Protein AF-A0A133UYS2-F1 (afdb_monomer_lite)

Organism: NCBI:txid1698271

Secondary structure (DSSP, 8-state):
-HHHHHHHHHHHHHHHHHHHHHHHSPP---S-GGGPPPTHHHHHHHHHHHHTTS---PPPTTS----HHHHHHHHHHHHTTT---TTS-TT-

Structure (mmCIF, N/CA/C/O backbone):
data_AF-A0A133UYS2-F1
#
_entry.id   AF-A0A133UYS2-F1
#
loop_
_atom_site.group_PDB
_atom_site.id
_atom_site.type_symbol
_atom_site.label_atom_id
_atom_site.label_alt_id
_atom_site.label_comp_id
_atom_site.label_asym_id
_atom_site.label_entity_id
_atom_site.label_seq_id
_atom_site.pdbx_PDB_ins_code
_atom_site.Cartn_x
_atom_site.Cartn_y
_atom_site.Cartn_z
_atom_site.occupancy
_atom_site.B_iso_or_equiv
_atom_site.auth_seq_id
_atom_site.auth_comp_id
_atom_site.auth_asym_id
_atom_site.auth_atom_id
_atom_site.pdbx_PDB_model_num
ATOM 1 N N . ILE A 1 1 ? -6.932 25.815 6.787 1.00 70.88 1 ILE A N 1
ATOM 2 C CA . ILE A 1 1 ? -5.506 25.448 6.925 1.00 70.88 1 ILE A CA 1
ATOM 3 C C . ILE A 1 1 ? -5.408 24.310 7.931 1.00 70.88 1 ILE A C 1
ATOM 5 O O . ILE A 1 1 ? -5.135 23.210 7.492 1.00 70.88 1 ILE A O 1
ATOM 9 N N . GLU A 1 2 ? -5.872 24.504 9.165 1.00 77.38 2 GLU A N 1
ATOM 10 C CA . GLU A 1 2 ? -5.945 23.465 10.216 1.00 77.38 2 GLU A CA 1
ATOM 11 C C . GLU A 1 2 ? -6.577 22.121 9.777 1.00 77.38 2 GLU A C 1
ATOM 13 O O . GLU A 1 2 ? -5.994 21.064 9.964 1.00 77.38 2 GLU A O 1
ATOM 18 N N . LYS A 1 3 ? -7.720 22.136 9.070 1.00 81.88 3 LYS A N 1
ATOM 19 C CA . LYS A 1 3 ? -8.331 20.897 8.528 1.00 81.88 3 LYS A CA 1
ATOM 20 C C . LYS A 1 3 ? -7.492 20.188 7.458 1.00 81.88 3 LYS A C 1
ATOM 22 O O . LYS A 1 3 ? -7.656 18.995 7.250 1.00 81.88 3 LYS A O 1
ATOM 27 N N . VAL A 1 4 ? -6.670 20.930 6.718 1.00 81.69 4 VAL A N 1
ATOM 28 C CA . VAL A 1 4 ? -5.778 20.348 5.702 1.00 81.69 4 VAL A CA 1
ATOM 29 C C . VAL A 1 4 ? -4.591 19.692 6.394 1.00 81.69 4 VAL A C 1
ATOM 31 O O . VAL A 1 4 ? -4.205 18.601 6.000 1.00 81.69 4 VAL A O 1
ATOM 34 N N . GLU A 1 5 ? -4.057 20.328 7.437 1.00 82.88 5 GLU A N 1
ATOM 35 C CA . GLU A 1 5 ? -2.975 19.784 8.262 1.00 82.88 5 GLU A CA 1
ATOM 36 C C . GLU A 1 5 ? -3.400 18.475 8.938 1.00 82.88 5 GLU A C 1
ATOM 38 O O . GLU A 1 5 ? -2.712 17.479 8.755 1.00 82.88 5 GLU A O 1
ATOM 43 N N . ASP A 1 6 ? -4.581 18.425 9.564 1.00 83.75 6 ASP A N 1
ATOM 44 C CA . ASP A 1 6 ? -5.132 17.193 10.160 1.00 83.75 6 ASP A CA 1
ATOM 45 C C . ASP A 1 6 ? -5.264 16.047 9.138 1.00 83.75 6 ASP A C 1
ATOM 47 O O . ASP A 1 6 ? -4.840 14.916 9.376 1.00 83.75 6 ASP A O 1
ATOM 51 N N . ILE A 1 7 ? -5.799 16.333 7.945 1.00 83.38 7 ILE A N 1
ATOM 52 C CA . ILE A 1 7 ? -5.908 15.325 6.879 1.00 83.38 7 ILE A CA 1
ATOM 53 C C . ILE A 1 7 ? -4.520 14.847 6.437 1.00 83.38 7 ILE A C 1
ATOM 55 O O . ILE A 1 7 ? -4.319 13.648 6.247 1.00 83.38 7 ILE A O 1
ATOM 59 N N . CYS A 1 8 ? -3.564 15.761 6.269 1.00 81.19 8 CYS A N 1
ATOM 60 C CA . CYS A 1 8 ? -2.196 15.412 5.898 1.00 81.19 8 CYS A CA 1
ATOM 61 C C . CYS A 1 8 ? -1.524 14.549 6.970 1.00 81.19 8 CYS A C 1
ATOM 63 O O . CYS A 1 8 ? -0.921 13.538 6.627 1.00 81.19 8 CYS A O 1
ATOM 65 N N . GLU A 1 9 ? -1.662 14.893 8.251 1.00 83.81 9 GLU A N 1
ATOM 66 C CA . GLU A 1 9 ? -1.117 14.110 9.366 1.00 83.81 9 GLU A CA 1
ATOM 67 C C . GLU A 1 9 ? -1.686 12.691 9.387 1.00 83.81 9 GLU A C 1
ATOM 69 O O . GLU A 1 9 ? -0.940 11.728 9.556 1.00 83.81 9 GLU A O 1
ATOM 74 N N . ARG A 1 10 ? -2.983 12.543 9.106 1.00 80.94 10 ARG A N 1
ATOM 75 C CA . ARG A 1 10 ? -3.650 11.236 9.034 1.00 80.94 10 ARG A CA 1
ATOM 76 C C . ARG A 1 10 ? -3.254 10.414 7.809 1.00 80.94 10 ARG A C 1
ATOM 78 O O . ARG A 1 10 ? -3.249 9.188 7.877 1.00 80.94 10 ARG A O 1
ATOM 85 N N . LEU A 1 11 ? -2.963 11.060 6.679 1.00 84.62 11 LEU A N 1
ATOM 86 C CA . LEU A 1 11 ? -2.572 10.382 5.437 1.00 84.62 11 LEU A CA 1
ATOM 87 C C . LEU A 1 11 ? -1.064 10.115 5.344 1.00 84.62 11 LEU A C 1
ATOM 89 O O . LEU A 1 11 ? -0.651 9.231 4.591 1.00 84.62 11 LEU A O 1
ATOM 93 N N . ASN A 1 12 ? -0.242 10.858 6.085 1.00 87.88 12 ASN A N 1
ATOM 94 C CA . ASN A 1 12 ? 1.214 10.759 6.036 1.00 87.88 12 ASN A CA 1
ATOM 95 C C . ASN A 1 12 ? 1.728 9.323 6.214 1.00 87.88 12 ASN A C 1
ATOM 97 O O . ASN A 1 12 ? 2.514 8.898 5.369 1.00 87.88 12 ASN A O 1
ATOM 101 N N . PRO A 1 13 ? 1.265 8.529 7.199 1.00 89.12 13 PRO A N 1
ATOM 102 C CA . PRO A 1 13 ? 1.758 7.162 7.383 1.00 89.12 13 PRO A CA 1
ATOM 103 C C . PRO A 1 13 ? 1.519 6.266 6.163 1.00 89.12 13 PRO A C 1
ATOM 105 O O . PRO A 1 13 ? 2.412 5.533 5.737 1.00 89.12 13 PRO A O 1
ATOM 108 N N . TYR A 1 14 ? 0.351 6.388 5.525 1.00 90.19 14 TYR A N 1
ATOM 109 C CA . TYR A 1 14 ? 0.051 5.672 4.284 1.00 90.19 14 TYR A CA 1
ATOM 110 C C . TYR A 1 14 ? 1.028 6.061 3.162 1.00 90.19 14 TYR A C 1
ATOM 112 O O . TYR A 1 14 ? 1.565 5.200 2.458 1.00 90.19 14 TYR A O 1
ATOM 120 N N . PHE A 1 15 ? 1.310 7.359 3.012 1.00 89.56 15 PHE A N 1
ATOM 121 C CA . PHE A 1 15 ? 2.274 7.841 2.023 1.00 89.56 15 PHE A CA 1
ATOM 122 C C . PHE A 1 15 ? 3.721 7.455 2.354 1.00 89.56 15 PHE A C 1
ATOM 124 O O . PHE A 1 15 ? 4.500 7.192 1.438 1.00 89.56 15 PHE A O 1
ATOM 131 N N . GLU A 1 16 ? 4.095 7.360 3.629 1.00 91.12 16 GLU A N 1
ATOM 132 C CA . GLU A 1 16 ? 5.409 6.869 4.048 1.00 91.12 16 GLU A CA 1
ATOM 133 C C . GLU A 1 16 ? 5.621 5.407 3.655 1.00 91.12 16 GLU A C 1
ATOM 135 O O . GLU A 1 16 ? 6.669 5.070 3.097 1.00 91.12 16 GLU A O 1
ATOM 140 N N . VAL A 1 17 ? 4.622 4.547 3.879 1.00 91.94 17 VAL A N 1
ATOM 141 C CA . VAL A 1 17 ? 4.651 3.151 3.416 1.00 91.94 17 VAL A CA 1
ATOM 142 C C . VAL A 1 17 ? 4.766 3.099 1.897 1.00 91.94 17 VAL A C 1
ATOM 144 O O . VAL A 1 17 ? 5.637 2.408 1.367 1.00 91.94 17 VAL A O 1
ATOM 147 N N . MET A 1 18 ? 3.963 3.893 1.183 1.00 91.06 18 MET A N 1
ATOM 148 C CA . MET A 1 18 ? 4.029 3.968 -0.276 1.00 91.06 18 MET A CA 1
ATOM 149 C C . MET A 1 18 ? 5.431 4.357 -0.761 1.00 91.06 18 MET A C 1
ATOM 151 O O . MET A 1 18 ? 5.981 3.696 -1.639 1.00 91.06 18 MET A O 1
ATOM 155 N N . ASN A 1 19 ? 6.047 5.379 -0.168 1.00 89.75 19 ASN A N 1
ATOM 156 C CA . ASN A 1 19 ? 7.389 5.824 -0.540 1.00 89.75 19 ASN A CA 1
ATOM 157 C C . ASN A 1 19 ? 8.460 4.759 -0.254 1.00 89.75 19 ASN A C 1
ATOM 159 O O . ASN A 1 19 ? 9.344 4.549 -1.087 1.00 89.75 19 ASN A O 1
ATOM 163 N N . LYS A 1 20 ? 8.362 4.038 0.873 1.00 90.56 20 LYS A N 1
ATOM 164 C CA . LYS A 1 20 ? 9.254 2.907 1.195 1.00 90.56 20 LYS A CA 1
ATOM 165 C C . LYS A 1 20 ? 9.141 1.787 0.157 1.00 90.56 20 LYS A C 1
ATOM 167 O O . LYS A 1 20 ? 10.154 1.300 -0.340 1.00 90.56 20 LYS A O 1
ATOM 172 N N . LEU A 1 21 ? 7.918 1.417 -0.222 1.00 89.75 21 LEU A N 1
ATOM 173 C CA . LEU A 1 21 ? 7.652 0.393 -1.238 1.00 89.75 21 LEU A CA 1
ATOM 174 C C . LEU A 1 21 ? 8.184 0.803 -2.614 1.00 89.75 21 LEU A C 1
ATOM 176 O O . LEU A 1 21 ? 8.814 0.006 -3.309 1.00 89.75 21 LEU A O 1
ATOM 180 N N . ILE A 1 22 ? 7.965 2.063 -2.998 1.00 87.56 22 ILE A N 1
ATOM 181 C CA . ILE A 1 22 ? 8.474 2.636 -4.247 1.00 87.56 22 ILE A CA 1
ATOM 182 C C . ILE A 1 22 ? 10.004 2.561 -4.298 1.00 87.56 22 ILE A C 1
ATOM 184 O O . ILE A 1 22 ? 10.547 2.204 -5.341 1.00 87.56 22 ILE A O 1
ATOM 188 N N . ALA A 1 23 ? 10.685 2.870 -3.191 1.00 86.25 23 ALA A N 1
ATOM 189 C CA . ALA A 1 23 ? 12.144 2.847 -3.109 1.00 86.25 23 ALA A CA 1
ATOM 190 C C . ALA A 1 23 ? 12.732 1.426 -3.168 1.00 86.25 23 ALA A C 1
ATOM 192 O O . ALA A 1 23 ? 13.803 1.229 -3.740 1.00 86.25 23 ALA A O 1
ATOM 193 N N . ASN A 1 24 ? 12.031 0.438 -2.604 1.00 84.50 24 ASN A N 1
ATOM 194 C CA . ASN A 1 24 ? 12.523 -0.939 -2.501 1.00 84.50 24 ASN A CA 1
ATOM 195 C C . ASN A 1 24 ? 12.213 -1.802 -3.729 1.00 84.50 24 ASN A C 1
ATOM 197 O O . ASN A 1 24 ? 12.861 -2.827 -3.953 1.00 84.50 24 ASN A O 1
ATOM 201 N N . ARG A 1 25 ? 11.224 -1.418 -4.540 1.00 85.00 25 ARG A N 1
ATOM 202 C CA . ARG A 1 25 ? 10.843 -2.189 -5.723 1.00 85.00 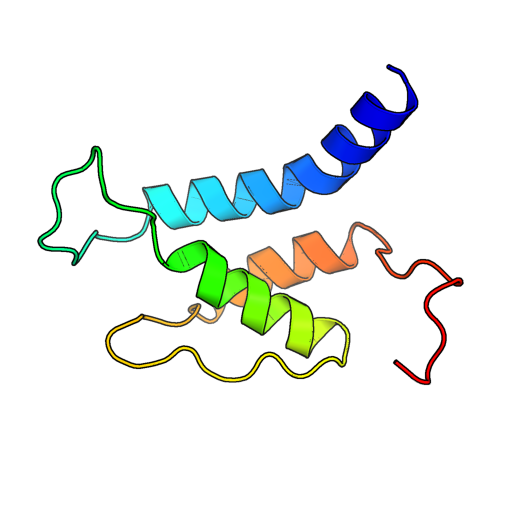25 ARG A CA 1
ATOM 203 C C . ARG A 1 25 ? 11.689 -1.816 -6.928 1.00 85.00 25 ARG A C 1
ATOM 205 O O . ARG A 1 25 ? 11.845 -0.651 -7.286 1.00 85.00 25 ARG A O 1
ATOM 212 N N . LYS A 1 26 ? 12.163 -2.846 -7.630 1.00 79.12 26 LYS A N 1
ATOM 213 C CA . LYS A 1 26 ? 12.775 -2.671 -8.944 1.00 79.12 26 LYS A CA 1
ATOM 214 C C . LYS A 1 26 ? 11.718 -2.186 -9.931 1.00 79.12 26 LYS A C 1
ATOM 216 O O . LYS A 1 26 ? 10.690 -2.839 -10.114 1.00 79.12 26 LYS A O 1
ATOM 221 N N . ASP A 1 27 ? 12.001 -1.075 -10.600 1.00 73.44 27 ASP A N 1
ATOM 222 C CA . ASP A 1 27 ? 11.141 -0.621 -11.682 1.00 73.44 27 ASP A CA 1
ATOM 223 C C . ASP A 1 27 ? 11.282 -1.534 -12.906 1.00 73.44 27 ASP A C 1
ATOM 225 O O . ASP A 1 27 ? 12.384 -1.922 -13.300 1.00 73.44 27 ASP A O 1
ATOM 229 N N . THR A 1 28 ? 10.142 -1.897 -13.482 1.00 73.69 28 THR A N 1
ATOM 230 C CA . THR A 1 28 ? 10.024 -2.762 -14.663 1.00 73.69 28 THR A CA 1
ATOM 231 C C . THR A 1 28 ? 9.416 -2.031 -15.863 1.00 73.69 28 THR A C 1
ATOM 233 O O . THR A 1 28 ? 9.234 -2.622 -16.926 1.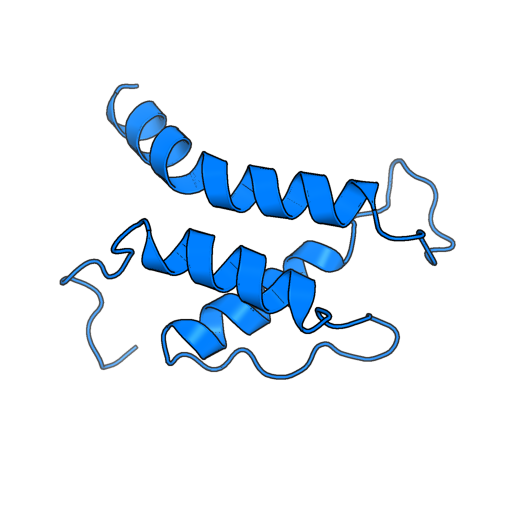00 73.69 28 THR A O 1
ATOM 236 N N . SER A 1 29 ? 9.102 -0.746 -15.709 1.00 76.75 29 SER A N 1
ATOM 237 C CA . SER A 1 29 ? 8.538 0.114 -16.735 1.00 76.75 29 SER A CA 1
ATOM 238 C C . SER A 1 29 ? 9.581 0.479 -17.784 1.00 76.75 29 SER A C 1
ATOM 240 O O . SER A 1 29 ? 10.732 0.785 -17.485 1.00 76.75 29 SER A O 1
ATOM 242 N N . ILE A 1 30 ? 9.133 0.505 -19.035 1.00 81.50 30 ILE A N 1
ATOM 243 C CA . ILE A 1 30 ? 9.897 1.020 -20.177 1.00 81.50 30 ILE A CA 1
ATOM 244 C C . ILE A 1 30 ? 9.699 2.529 -20.378 1.00 81.50 30 ILE A C 1
ATOM 246 O O . ILE A 1 30 ? 10.317 3.124 -21.260 1.00 81.50 30 ILE A O 1
ATOM 250 N N . LEU A 1 31 ? 8.780 3.144 -19.624 1.00 82.12 31 LEU A N 1
ATOM 251 C CA . LEU A 1 31 ? 8.486 4.566 -19.747 1.00 82.12 31 LEU A CA 1
ATOM 252 C C . LEU A 1 31 ? 9.578 5.402 -19.068 1.00 82.12 31 LEU A C 1
ATOM 254 O O . LEU A 1 31 ? 10.068 5.014 -18.008 1.00 82.12 31 LEU A O 1
ATOM 258 N N . PRO A 1 32 ? 9.916 6.575 -19.631 1.00 80.62 32 PRO A N 1
ATOM 259 C CA . PRO A 1 32 ? 10.859 7.491 -19.006 1.00 80.62 32 PRO A CA 1
ATOM 260 C C . PRO A 1 32 ? 10.316 8.008 -17.670 1.00 80.62 32 PRO A C 1
ATOM 262 O O . PRO A 1 32 ? 9.108 8.203 -17.517 1.00 80.62 32 PRO A O 1
ATOM 265 N N . ASP A 1 33 ? 11.221 8.299 -16.736 1.00 77.44 33 ASP A N 1
ATOM 266 C CA . ASP A 1 33 ? 10.894 8.663 -15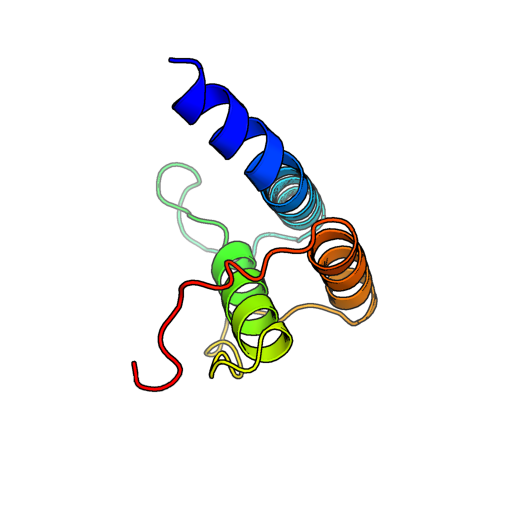.350 1.00 77.44 33 ASP A CA 1
ATOM 267 C C . ASP A 1 33 ? 9.891 9.814 -15.228 1.00 77.44 33 ASP A C 1
ATOM 269 O O . ASP A 1 33 ? 8.992 9.778 -14.395 1.00 77.44 33 ASP A O 1
ATOM 273 N N . THR A 1 34 ? 9.960 10.798 -16.126 1.00 75.00 34 THR A N 1
ATOM 274 C CA . THR A 1 34 ? 9.052 11.958 -16.146 1.00 75.00 34 THR A CA 1
ATOM 275 C C . THR A 1 34 ? 7.604 11.620 -16.495 1.00 75.00 34 THR A C 1
ATOM 277 O O . THR A 1 34 ? 6.718 12.456 -16.326 1.00 75.00 34 THR A O 1
ATOM 280 N N . ARG A 1 35 ? 7.348 10.419 -17.019 1.00 69.31 35 ARG A N 1
ATOM 281 C CA . ARG A 1 35 ? 6.019 9.941 -17.422 1.00 69.31 35 ARG A CA 1
ATOM 282 C C . ARG A 1 35 ? 5.603 8.670 -16.692 1.00 69.31 35 ARG A C 1
ATOM 284 O O . ARG A 1 35 ? 4.547 8.123 -17.009 1.00 69.31 35 ARG A O 1
ATOM 291 N N . ARG A 1 36 ? 6.415 8.179 -15.750 1.00 69.88 36 ARG A N 1
ATOM 292 C CA . ARG A 1 36 ? 6.117 6.950 -15.015 1.00 69.88 36 ARG A CA 1
ATOM 293 C C . ARG A 1 36 ? 5.479 7.279 -13.662 1.00 69.88 36 ARG A C 1
ATOM 295 O O . ARG A 1 36 ? 6.037 8.022 -12.865 1.00 69.88 36 ARG A O 1
ATOM 302 N N . GLY A 1 37 ? 4.306 6.703 -13.400 1.00 68.75 37 GLY A N 1
ATOM 303 C CA . GLY A 1 37 ? 3.775 6.542 -12.044 1.00 68.75 37 GLY A CA 1
ATOM 304 C C . GLY A 1 37 ? 4.149 5.152 -11.531 1.00 68.75 37 GLY A C 1
ATOM 305 O O . GLY A 1 37 ? 4.070 4.190 -12.296 1.00 68.75 37 GLY A O 1
ATOM 306 N N . ASN A 1 38 ? 4.574 5.019 -10.271 1.00 75.94 38 ASN A N 1
ATOM 307 C CA . ASN A 1 38 ? 4.923 3.702 -9.732 1.00 75.94 38 ASN A CA 1
ATOM 308 C C . ASN A 1 38 ? 3.640 2.886 -9.473 1.00 75.94 38 ASN A C 1
ATOM 310 O O . ASN A 1 38 ? 2.817 3.330 -8.679 1.00 75.94 38 ASN A O 1
ATOM 314 N N . PRO A 1 39 ? 3.453 1.696 -10.073 1.00 83.06 39 PRO A N 1
ATOM 315 C CA . PRO A 1 39 ? 2.205 0.932 -9.969 1.00 83.06 39 PRO A CA 1
ATOM 316 C C . PRO A 1 39 ? 1.875 0.427 -8.553 1.00 83.06 39 PRO A C 1
ATOM 318 O O . PRO A 1 39 ? 0.759 -0.040 -8.331 1.00 83.06 39 PRO A O 1
ATOM 321 N N . VAL A 1 40 ? 2.800 0.544 -7.590 1.00 89.69 40 VAL A N 1
ATOM 322 C CA . VAL A 1 40 ? 2.592 0.225 -6.165 1.00 89.69 40 VAL A CA 1
ATOM 323 C C . VAL A 1 40 ? 1.303 0.804 -5.607 1.00 89.69 40 VAL A C 1
ATOM 325 O O . VAL A 1 40 ? 0.585 0.086 -4.915 1.00 89.69 40 VAL A O 1
ATOM 328 N N . TYR A 1 41 ? 0.968 2.059 -5.932 1.00 89.75 41 TYR A N 1
ATOM 329 C CA . TYR A 1 41 ? -0.221 2.702 -5.364 1.00 89.75 41 TYR A CA 1
ATOM 330 C C . TYR A 1 41 ? -1.509 1.933 -5.703 1.00 89.75 41 TYR A C 1
ATOM 332 O O . TYR A 1 41 ? -2.451 1.933 -4.916 1.00 89.75 41 TYR A O 1
ATOM 340 N N . GLN A 1 42 ? -1.550 1.245 -6.853 1.00 92.62 42 GLN A N 1
ATOM 341 C CA . GLN A 1 42 ? -2.702 0.435 -7.251 1.00 92.62 42 GLN A CA 1
ATOM 342 C C . GLN A 1 42 ? -2.790 -0.855 -6.437 1.00 92.62 42 GLN A C 1
ATOM 344 O O . GLN A 1 42 ? -3.889 -1.268 -6.078 1.00 92.62 42 GLN A O 1
ATOM 349 N N . ALA A 1 43 ? -1.649 -1.486 -6.145 1.00 94.31 43 ALA A N 1
ATOM 350 C CA . ALA A 1 43 ? -1.594 -2.674 -5.298 1.00 94.31 43 ALA A CA 1
ATOM 351 C C . ALA A 1 43 ? -1.985 -2.339 -3.852 1.00 94.31 43 ALA A C 1
ATOM 353 O O . ALA A 1 43 ? -2.818 -3.033 -3.279 1.00 94.31 43 ALA A O 1
ATOM 354 N N . MET A 1 44 ? -1.451 -1.240 -3.309 1.00 95.06 44 MET A N 1
ATOM 355 C CA . MET A 1 44 ? -1.808 -0.744 -1.978 1.00 95.06 44 MET A CA 1
ATOM 356 C C . MET A 1 44 ? -3.282 -0.371 -1.881 1.00 95.06 44 MET A C 1
ATOM 358 O O . MET A 1 44 ? -3.954 -0.827 -0.969 1.00 95.06 44 MET A O 1
ATOM 362 N N . GLY A 1 45 ? -3.801 0.411 -2.833 1.00 94.44 45 GLY A N 1
ATOM 363 C CA . GLY A 1 45 ? -5.197 0.843 -2.808 1.00 94.44 45 GLY A CA 1
ATOM 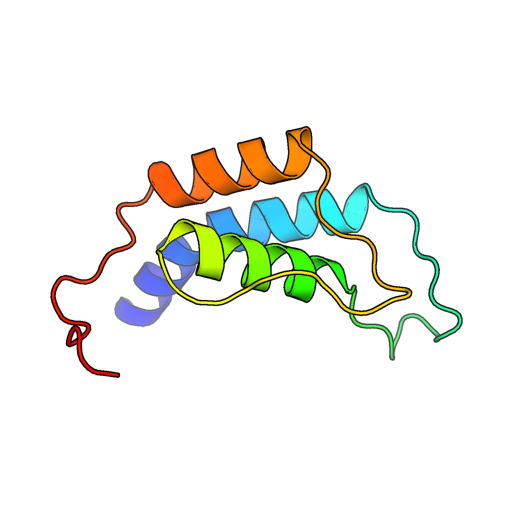364 C C . GLY A 1 45 ? -6.167 -0.333 -2.890 1.00 94.44 45 GLY A C 1
ATOM 365 O O . GLY A 1 45 ? -7.130 -0.382 -2.137 1.00 94.44 45 GLY A O 1
ATOM 366 N N . LYS A 1 46 ? -5.895 -1.319 -3.753 1.00 96.00 46 LYS A N 1
ATOM 367 C CA . LYS A 1 46 ? -6.709 -2.540 -3.827 1.00 96.00 46 LYS A CA 1
ATOM 368 C C . LYS A 1 46 ? -6.653 -3.343 -2.531 1.00 96.00 46 LYS A C 1
ATOM 370 O O . LYS A 1 46 ? -7.695 -3.720 -2.018 1.00 96.00 46 LYS A O 1
ATOM 375 N N . PHE A 1 47 ? -5.464 -3.539 -1.971 1.00 95.94 47 PHE A N 1
ATOM 376 C CA . PHE A 1 47 ? -5.332 -4.213 -0.685 1.00 95.94 47 PHE A CA 1
ATOM 377 C C . PHE A 1 47 ? -6.077 -3.471 0.436 1.00 95.94 47 PHE A C 1
ATOM 379 O O . PHE A 1 47 ? -6.8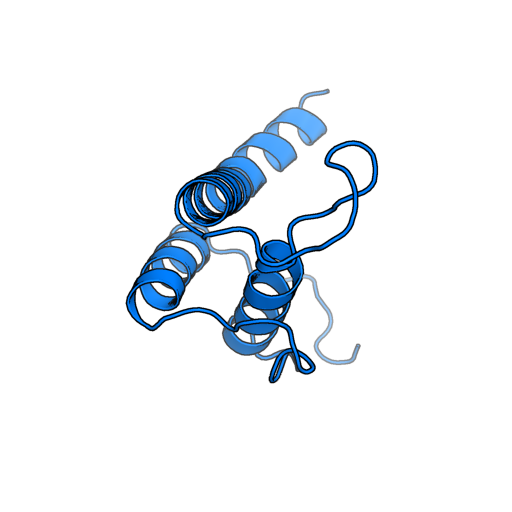14 -4.090 1.190 1.00 95.94 47 PHE A O 1
ATOM 386 N N . ALA A 1 48 ? -5.944 -2.144 0.507 1.00 94.00 48 ALA A N 1
ATOM 387 C CA . ALA A 1 48 ? -6.620 -1.321 1.502 1.00 94.00 48 ALA A CA 1
ATOM 388 C C . ALA A 1 48 ? -8.149 -1.384 1.367 1.00 94.00 48 ALA A C 1
ATOM 390 O O . ALA A 1 48 ? -8.835 -1.422 2.380 1.00 94.00 48 ALA A O 1
ATOM 391 N N . LEU A 1 49 ? -8.684 -1.439 0.139 1.00 94.75 49 LEU A N 1
ATOM 392 C CA . LEU A 1 49 ? -10.114 -1.662 -0.090 1.00 94.75 49 LEU A CA 1
ATOM 393 C C . LEU A 1 49 ? -10.557 -3.014 0.479 1.00 94.75 49 LEU A C 1
ATOM 395 O O . LEU A 1 49 ? -11.507 -3.038 1.255 1.00 94.75 49 LEU A O 1
ATOM 399 N N . ASP A 1 50 ? -9.847 -4.102 0.159 1.00 95.19 50 ASP A N 1
ATOM 400 C CA . ASP A 1 50 ? -10.162 -5.435 0.695 1.00 95.19 50 ASP A CA 1
ATOM 401 C C . ASP A 1 50 ? -10.078 -5.457 2.232 1.00 95.19 50 ASP A C 1
ATOM 403 O O . ASP A 1 50 ? -10.953 -6.014 2.895 1.00 95.19 50 ASP A O 1
ATOM 407 N N . PHE A 1 51 ? -9.068 -4.793 2.802 1.00 92.56 51 PHE A N 1
ATOM 408 C CA . PHE A 1 51 ? -8.856 -4.684 4.246 1.00 92.56 51 PHE A CA 1
ATOM 409 C C . PHE A 1 51 ? -10.039 -4.019 4.970 1.00 92.56 51 PHE A C 1
ATOM 411 O O . PHE A 1 51 ? -10.446 -4.473 6.037 1.00 92.56 51 PHE A O 1
ATOM 418 N N . VAL A 1 52 ? -10.639 -2.982 4.378 1.00 88.75 52 VAL A N 1
ATOM 419 C CA . VAL A 1 52 ? -11.801 -2.279 4.959 1.00 88.75 52 VAL A CA 1
ATOM 420 C C . VAL A 1 52 ? -13.151 -2.889 4.555 1.00 88.75 52 VAL A C 1
ATOM 422 O O . VAL A 1 52 ? -14.196 -2.304 4.829 1.00 88.75 52 VAL A O 1
ATOM 425 N N . GLY A 1 53 ? -13.150 -4.058 3.903 1.00 91.81 53 GLY A N 1
ATOM 426 C CA . GLY A 1 53 ? -14.361 -4.778 3.493 1.00 91.81 53 GLY A CA 1
ATOM 427 C C . GLY A 1 53 ? -14.976 -4.324 2.162 1.00 91.81 53 GLY A C 1
ATOM 428 O O . GLY A 1 53 ? -16.084 -4.742 1.829 1.00 91.81 53 GLY A O 1
ATOM 429 N N . LEU A 1 54 ? -14.277 -3.492 1.388 1.00 94.38 54 LEU A N 1
ATOM 430 C CA . LEU A 1 54 ? -14.651 -3.095 0.028 1.00 94.38 54 LEU A CA 1
ATOM 431 C C . LEU A 1 54 ? -13.984 -4.009 -1.013 1.00 94.38 54 LEU A C 1
ATOM 433 O O . LEU A 1 54 ? -13.049 -4.740 -0.721 1.00 94.38 54 LEU A O 1
ATOM 437 N N . THR A 1 55 ? -14.448 -3.979 -2.267 1.00 95.94 55 THR A N 1
ATOM 438 C CA . THR A 1 55 ? -13.869 -4.830 -3.326 1.00 95.94 55 THR A CA 1
ATOM 439 C C . THR A 1 55 ? -12.645 -4.176 -3.972 1.00 95.94 55 THR A C 1
ATOM 441 O O . THR A 1 55 ? -12.773 -3.331 -4.859 1.00 95.94 55 THR A O 1
ATOM 444 N N . GLY A 1 56 ? -11.447 -4.603 -3.577 1.00 94.12 56 GLY A N 1
ATOM 445 C CA . GLY A 1 56 ? -10.181 -4.228 -4.200 1.00 94.12 56 GLY A CA 1
ATOM 446 C C . GLY A 1 56 ? -9.662 -5.273 -5.185 1.00 94.12 56 GLY A C 1
ATOM 447 O O . GLY A 1 56 ? -9.382 -4.953 -6.349 1.00 94.12 56 GLY A O 1
ATOM 448 N N . GLY A 1 57 ? -9.569 -6.528 -4.750 1.00 93.31 57 GLY A N 1
ATOM 449 C CA . GLY A 1 57 ? -9.154 -7.676 -5.553 1.00 93.31 57 GLY A CA 1
ATOM 450 C C . GLY A 1 57 ? -7.736 -7.580 -6.131 1.00 93.31 57 GLY A C 1
ATOM 451 O O . GLY A 1 57 ? -6.931 -6.707 -5.808 1.00 93.31 57 GLY A O 1
ATOM 452 N N . SER A 1 58 ? -7.402 -8.475 -7.062 1.00 93.25 58 SER A N 1
ATOM 453 C CA . SER A 1 58 ? -6.055 -8.521 -7.640 1.00 93.25 58 SER A CA 1
ATOM 454 C C . SER A 1 58 ? -5.750 -7.322 -8.549 1.00 93.25 58 SER A C 1
ATOM 456 O O . SER A 1 58 ? -6.624 -6.752 -9.218 1.00 93.25 58 SER A O 1
ATOM 458 N N . VAL A 1 59 ? -4.470 -6.962 -8.637 1.00 92.69 59 VAL A N 1
ATOM 459 C CA . VAL A 1 59 ? -3.962 -6.080 -9.697 1.00 92.69 59 VAL A CA 1
ATOM 460 C C . VAL A 1 59 ? -3.968 -6.797 -11.054 1.00 92.69 59 VAL A C 1
ATOM 462 O O . VAL A 1 59 ? -3.858 -8.020 -11.124 1.00 92.69 59 VAL A O 1
ATOM 465 N N . ARG A 1 60 ? -4.099 -6.041 -12.152 1.00 90.06 60 ARG A N 1
ATOM 466 C CA . ARG A 1 60 ? -3.983 -6.592 -13.515 1.00 90.06 60 ARG A CA 1
ATOM 467 C C . ARG A 1 60 ? -2.526 -6.911 -13.863 1.00 90.06 60 ARG A C 1
ATOM 469 O O . ARG A 1 60 ? -1.630 -6.136 -13.539 1.00 90.06 60 ARG A O 1
ATOM 476 N N . SER A 1 61 ? -2.299 -7.984 -14.615 1.00 87.44 61 SER A N 1
ATOM 477 C CA . SER A 1 61 ? -0.990 -8.259 -15.226 1.00 87.44 61 SER A CA 1
ATOM 478 C C . SER A 1 61 ? -0.589 -7.126 -16.197 1.00 87.44 61 SER A C 1
ATOM 480 O O . SER A 1 61 ? -1.474 -6.591 -16.876 1.00 87.44 61 SER A O 1
ATOM 482 N N . PRO A 1 62 ? 0.698 -6.713 -16.269 1.00 84.75 62 PRO A N 1
ATOM 483 C CA . PRO A 1 62 ? 1.885 -7.290 -15.617 1.00 84.75 62 PRO A CA 1
ATOM 484 C C . PRO A 1 62 ? 2.222 -6.684 -14.241 1.00 84.75 62 PRO A C 1
ATOM 486 O O . PRO A 1 62 ? 3.356 -6.796 -13.782 1.00 84.75 62 PRO A O 1
ATOM 489 N N . MET A 1 63 ? 1.285 -5.993 -13.585 1.00 86.25 63 MET A N 1
ATOM 490 C CA . MET A 1 63 ? 1.567 -5.341 -12.304 1.00 86.25 63 MET A CA 1
ATOM 491 C C . MET A 1 63 ? 1.751 -6.369 -11.191 1.00 86.25 63 MET A C 1
ATOM 493 O O . MET A 1 63 ? 1.037 -7.370 -11.119 1.00 86.25 63 MET A O 1
ATOM 497 N N . ILE A 1 64 ? 2.701 -6.083 -10.306 1.00 87.75 64 ILE A N 1
ATOM 498 C CA . ILE A 1 64 ? 3.069 -6.956 -9.195 1.00 87.75 64 ILE A CA 1
ATOM 499 C C . ILE A 1 64 ? 2.288 -6.519 -7.954 1.00 87.75 64 ILE A C 1
ATOM 501 O O . ILE A 1 64 ? 2.337 -5.347 -7.563 1.00 87.75 64 ILE A O 1
ATOM 505 N N . GLY A 1 65 ? 1.564 -7.467 -7.353 1.00 92.06 65 GLY A N 1
ATOM 506 C CA . GLY A 1 65 ? 0.855 -7.275 -6.086 1.00 92.06 65 GLY A CA 1
ATOM 507 C C . GLY A 1 65 ? 1.798 -7.000 -4.912 1.00 92.06 65 GLY A C 1
ATOM 508 O O . GLY A 1 65 ? 3.011 -6.890 -5.089 1.00 92.06 65 GLY A O 1
ATOM 509 N N . LEU A 1 66 ? 1.242 -6.853 -3.712 1.00 93.88 66 LEU A N 1
ATOM 510 C CA . LEU A 1 66 ? 2.034 -6.751 -2.482 1.00 93.88 66 LEU A CA 1
ATOM 511 C C . LEU A 1 66 ? 2.560 -8.132 -2.063 1.00 93.88 66 LEU A C 1
ATOM 513 O O . LEU A 1 66 ? 1.838 -9.126 -2.195 1.00 93.88 66 LEU A O 1
ATOM 517 N N . THR A 1 67 ? 3.794 -8.194 -1.563 1.00 93.62 67 THR A N 1
ATOM 518 C CA . THR A 1 67 ? 4.298 -9.358 -0.818 1.00 93.62 67 THR A CA 1
ATOM 519 C C . THR A 1 67 ? 3.636 -9.425 0.555 1.00 93.62 67 THR A C 1
ATOM 521 O O . THR A 1 67 ? 3.006 -8.463 0.987 1.00 93.62 67 THR A O 1
ATOM 524 N N . ASP A 1 68 ? 3.770 -10.549 1.253 1.00 94.75 68 ASP A N 1
ATOM 525 C CA . ASP A 1 68 ? 3.162 -10.694 2.578 1.00 94.75 68 ASP A CA 1
ATOM 526 C C . ASP A 1 68 ? 3.757 -9.705 3.596 1.00 94.75 68 ASP A C 1
ATOM 528 O O . ASP A 1 68 ? 2.999 -9.052 4.303 1.00 94.75 68 ASP A O 1
ATOM 532 N N . ASP A 1 69 ? 5.071 -9.458 3.560 1.00 92.69 69 ASP A N 1
ATOM 533 C CA . ASP A 1 69 ? 5.717 -8.430 4.396 1.00 92.69 69 ASP A CA 1
ATOM 534 C C . ASP A 1 69 ? 5.173 -7.015 4.116 1.00 92.69 69 ASP A C 1
ATOM 536 O O . ASP A 1 69 ? 4.960 -6.213 5.025 1.00 92.69 69 ASP A O 1
ATOM 540 N N . GLU A 1 70 ? 4.941 -6.691 2.840 1.00 93.69 70 GLU A N 1
ATOM 541 C CA . GLU A 1 70 ? 4.400 -5.391 2.432 1.00 93.69 70 GLU A CA 1
ATOM 542 C C . GLU A 1 70 ? 2.923 -5.240 2.824 1.00 93.69 70 GLU A C 1
ATOM 544 O O . GLU A 1 70 ? 2.491 -4.133 3.147 1.00 93.69 70 GLU A O 1
ATOM 549 N N . LYS A 1 71 ? 2.154 -6.339 2.812 1.00 94.94 71 LYS A N 1
ATOM 550 C CA . LYS A 1 71 ? 0.775 -6.362 3.319 1.00 94.94 71 LYS A CA 1
ATOM 551 C C . LYS A 1 71 ? 0.758 -6.118 4.818 1.00 94.94 71 LYS A C 1
ATOM 553 O O . LYS A 1 71 ? 0.063 -5.203 5.231 1.00 94.94 71 LYS A O 1
ATOM 558 N N . SER A 1 72 ? 1.564 -6.837 5.602 1.00 93.25 72 SER A N 1
ATOM 559 C CA . SER A 1 72 ? 1.614 -6.655 7.059 1.00 93.25 72 SER A CA 1
ATOM 560 C C . SER A 1 72 ? 2.005 -5.229 7.451 1.00 93.25 72 SER A C 1
ATOM 562 O O . SER A 1 72 ? 1.367 -4.631 8.310 1.00 93.25 72 SER A O 1
ATOM 564 N N . MET A 1 73 ? 2.975 -4.621 6.758 1.00 91.19 73 MET A N 1
ATOM 565 C CA . MET A 1 73 ? 3.328 -3.211 6.981 1.00 91.19 73 MET A CA 1
ATOM 566 C C . MET A 1 73 ? 2.152 -2.258 6.709 1.00 91.19 73 MET A C 1
ATOM 568 O O . MET A 1 73 ? 1.972 -1.254 7.405 1.00 91.19 73 MET A O 1
ATOM 572 N N . LEU A 1 74 ? 1.365 -2.545 5.669 1.00 92.75 74 LEU A N 1
ATOM 573 C CA . LEU A 1 74 ? 0.197 -1.747 5.323 1.00 92.75 74 LEU A CA 1
ATOM 574 C C . LEU A 1 74 ? -0.963 -1.989 6.301 1.00 92.75 74 LEU A C 1
ATOM 576 O O . LEU A 1 74 ? -1.600 -1.020 6.693 1.00 92.75 74 LEU A O 1
ATOM 580 N N . GLU A 1 75 ? -1.196 -3.226 6.742 1.00 93.31 75 GLU A N 1
ATOM 581 C CA . GLU A 1 75 ? -2.176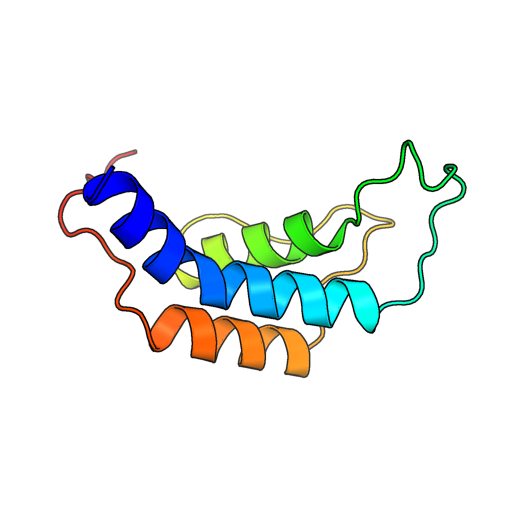 -3.574 7.782 1.00 93.31 75 GLU A CA 1
ATOM 582 C C . GLU A 1 75 ? -1.886 -2.817 9.079 1.00 93.31 75 GLU A C 1
ATOM 584 O O . GLU A 1 75 ? -2.748 -2.080 9.542 1.00 93.31 75 GLU A O 1
ATOM 589 N N . GLU A 1 76 ? -0.655 -2.875 9.598 1.00 90.75 76 GLU A N 1
ATOM 590 C CA . GLU A 1 76 ? -0.254 -2.138 10.809 1.00 90.75 76 GLU A CA 1
ATOM 591 C C . GLU A 1 76 ? -0.525 -0.629 10.684 1.00 90.75 76 GLU A C 1
ATOM 593 O O . GLU A 1 76 ? -0.978 0.027 11.626 1.00 90.75 76 GLU A O 1
ATOM 598 N N . THR A 1 77 ? -0.283 -0.075 9.493 1.00 90.00 77 THR A N 1
ATOM 599 C CA . THR A 1 77 ? -0.520 1.344 9.197 1.00 90.00 77 THR A CA 1
ATOM 600 C C . THR A 1 77 ? -2.013 1.681 9.141 1.00 90.00 77 THR A C 1
ATOM 602 O O . THR A 1 77 ? -2.413 2.763 9.570 1.00 90.00 77 THR A O 1
ATOM 605 N N . LEU A 1 78 ? -2.841 0.772 8.621 1.00 88.12 78 LEU A N 1
ATOM 606 C CA . LEU A 1 78 ? -4.292 0.934 8.515 1.00 88.12 78 LEU A CA 1
ATOM 607 C C . LEU A 1 78 ? -5.017 0.654 9.843 1.00 88.12 78 LEU A C 1
ATOM 609 O O . LEU A 1 78 ? -6.050 1.263 10.097 1.00 88.12 78 LEU A O 1
ATOM 613 N N . GLU A 1 79 ? -4.491 -0.227 10.697 1.00 85.50 79 GLU A N 1
ATOM 614 C CA . GLU A 1 79 ? -5.041 -0.544 12.024 1.00 85.50 79 GLU A CA 1
ATOM 615 C C . GLU A 1 79 ? -4.707 0.525 13.063 1.00 85.50 79 GLU A C 1
ATOM 617 O O . GLU A 1 79 ? -5.565 0.929 13.852 1.00 85.50 79 GLU A O 1
ATOM 622 N N . GLY A 1 80 ? -3.460 1.011 13.060 1.00 69.38 80 GLY A N 1
ATOM 623 C CA . GLY A 1 80 ? -2.979 2.013 14.011 1.00 69.38 80 GLY A CA 1
ATOM 624 C C . GLY A 1 80 ? -3.698 3.359 13.899 1.00 69.38 80 GLY A C 1
ATOM 625 O O . GLY A 1 80 ? -3.538 4.224 14.760 1.00 69.38 80 GLY A O 1
ATOM 626 N N . HIS A 1 81 ? -4.478 3.565 12.841 1.00 59.47 81 HIS A N 1
ATOM 627 C CA . HIS A 1 81 ? -5.344 4.715 12.643 1.00 59.47 81 HIS A CA 1
ATOM 628 C C . HIS A 1 81 ? -6.747 4.169 12.421 1.00 59.47 81 HIS A C 1
ATOM 630 O O . HIS A 1 81 ? -7.011 3.654 11.347 1.00 59.47 81 HIS A O 1
ATOM 636 N N . SER A 1 82 ? -7.652 4.266 13.403 1.00 50.66 82 SER A N 1
ATOM 637 C CA . SER A 1 82 ? -9.053 3.844 13.251 1.00 50.66 82 SER A CA 1
ATOM 638 C C . SER A 1 82 ? -9.730 4.653 12.134 1.00 50.66 82 SER A C 1
ATOM 640 O O . SER A 1 82 ? -10.369 5.679 12.368 1.00 50.66 82 SER A O 1
ATOM 642 N N . TRP A 1 83 ? -9.523 4.221 10.893 1.00 53.03 83 TRP A N 1
ATOM 643 C CA . TRP A 1 83 ? -9.879 4.886 9.644 1.00 53.03 83 TRP A CA 1
ATOM 644 C C . TRP A 1 83 ? -11.304 4.528 9.217 1.00 53.03 83 TRP A C 1
ATOM 646 O O . TRP A 1 83 ? -11.633 4.572 8.045 1.00 53.03 83 TRP A O 1
ATOM 656 N N . ILE A 1 84 ? -12.199 4.192 10.143 1.00 50.34 84 ILE A N 1
ATOM 657 C CA . ILE A 1 84 ? -13.617 4.058 9.804 1.00 50.34 84 ILE A CA 1
ATOM 658 C C . ILE A 1 84 ? -14.305 5.340 10.271 1.00 50.34 84 ILE A C 1
ATOM 660 O O . ILE A 1 84 ? -14.622 5.455 11.457 1.00 50.34 84 ILE A O 1
ATOM 664 N N . PRO A 1 85 ? -14.532 6.336 9.389 1.00 45.22 85 PRO A N 1
ATOM 665 C CA . PRO A 1 85 ? -15.556 7.327 9.659 1.00 45.22 85 PRO A CA 1
ATOM 666 C C . PRO A 1 85 ? -16.864 6.569 9.885 1.00 45.22 85 PRO A C 1
ATOM 668 O O . PRO A 1 85 ? -17.301 5.819 9.014 1.00 45.22 85 PRO A O 1
ATOM 671 N N . SER A 1 86 ? -17.505 6.791 11.029 1.00 46.78 86 SER A N 1
ATOM 672 C CA . SER A 1 86 ? -18.845 6.281 11.361 1.00 46.78 86 SER A CA 1
ATOM 673 C C . SER A 1 86 ? -19.941 6.698 10.370 1.00 46.78 86 SER A C 1
ATOM 675 O O . SER A 1 86 ? -21.087 6.282 10.510 1.00 46.78 86 SER A O 1
ATOM 677 N N . ASP A 1 87 ? -19.593 7.527 9.386 1.00 45.66 87 ASP A N 1
ATOM 678 C CA . ASP A 1 87 ? -20.513 8.304 8.567 1.00 45.66 87 ASP A CA 1
ATOM 679 C C . ASP A 1 87 ? -20.555 7.830 7.103 1.00 45.66 87 ASP A C 1
ATOM 681 O O . ASP A 1 87 ? -21.193 8.481 6.276 1.00 45.66 87 ASP A O 1
ATOM 685 N N . ILE A 1 88 ? -19.883 6.725 6.747 1.00 46.00 88 ILE A N 1
ATOM 686 C CA . ILE A 1 88 ? -20.037 6.106 5.420 1.00 46.00 88 ILE A CA 1
ATOM 687 C C . ILE A 1 88 ? -21.304 5.235 5.459 1.00 46.00 88 ILE A C 1
ATOM 689 O O . ILE A 1 88 ? -21.318 4.242 6.188 1.00 46.00 88 ILE A O 1
ATOM 693 N N . PRO A 1 89 ? -22.379 5.579 4.721 1.00 39.91 89 PRO A N 1
ATOM 694 C CA . PRO A 1 89 ? -23.591 4.765 4.690 1.00 39.91 89 PRO A CA 1
ATOM 695 C C . PRO A 1 89 ? -23.257 3.373 4.149 1.00 39.91 89 PRO A C 1
ATOM 697 O O . PRO A 1 89 ? -22.543 3.269 3.152 1.00 39.91 89 PRO A O 1
ATOM 700 N N . SER A 1 90 ? -23.799 2.314 4.757 1.00 46.25 90 SER A N 1
ATOM 701 C CA . SER A 1 90 ? -23.549 0.908 4.380 1.00 46.25 90 SER A CA 1
ATOM 702 C C . SER A 1 90 ? -24.053 0.508 2.985 1.00 46.25 90 SER A C 1
ATOM 704 O O . SER A 1 90 ? -23.990 -0.664 2.622 1.00 46.25 90 SER A O 1
ATOM 706 N N . ASP A 1 91 ? -24.559 1.469 2.212 1.00 47.62 91 ASP A N 1
ATOM 707 C CA . ASP A 1 91 ? -25.425 1.244 1.058 1.00 47.62 91 ASP A CA 1
ATOM 708 C C . ASP A 1 91 ? -24.868 1.897 -0.228 1.00 47.62 91 ASP A C 1
ATOM 710 O O . ASP A 1 91 ? -25.623 2.112 -1.179 1.00 47.62 91 ASP A O 1
ATOM 714 N N . ALA A 1 92 ? -23.579 2.264 -0.253 1.00 37.41 92 ALA A N 1
ATOM 715 C CA . ALA A 1 92 ? -22.912 2.858 -1.420 1.00 37.41 92 ALA A CA 1
ATOM 716 C C . ALA A 1 92 ? -22.294 1.811 -2.362 1.00 37.41 92 ALA A C 1
ATOM 718 O O . ALA A 1 92 ? -21.635 0.872 -1.863 1.00 37.41 92 ALA A O 1
#

pLDDT: mean 81.81, std 15.12, range [37.41, 96.0]

Foldseek 3Di:
DVVVVVVCVLCVLVVVLVVVCQVPDDDPDPDDPVPDDQCQVLLLVLLVCVVVVHHSDDDDPPDDHDDPVSSVSSNCSCVVRVPDDPPDPPPD

Sequence (92 aa):
IEKVEDICERLNPYFEVMNKLIANRKDTSILPDTRRGNPVYQAMGKFALDFVGLTGGSVRSPMIGLTDDEKSMLEETLEGHSWIPSDIPSDA

InterPro domains:
  IPR013785 Aldolase-type TIM barrel [G3DSA:3.20.20.70] (1-83)

Radius of gyration: 14.84 Å; chains: 1; bounding box: 38×36×34 Å